Protein AF-A0A7S1JNN9-F1 (afdb_monomer)

Foldseek 3Di:
DDDDDDDDPPPDPPPPPPPPDPDPDPAQAEAEAEAEQLDFCPAQVVCCVPLNSVRRSVVSLVVSLVVVVVLVVVQVVVVVVCPPDPRDRYYYEYEYDDDDPVVVCVSVCVSPVDCVVVPPPPDDDDDPPDHDYD

Organism: NCBI:txid1169539

InterPro domains:
  IPR029044 Nucleotide-diphospho-sugar transferases [G3DSA:3.90.550.10] (26-129)
  IPR029044 Nucleotide-diphospho-sugar transferases [SSF53448] (32-85)

Structure (mmCIF, N/CA/C/O backbone):
data_AF-A0A7S1JNN9-F1
#
_entry.id   AF-A0A7S1JNN9-F1
#
loop_
_atom_site.group_PDB
_atom_site.id
_atom_site.type_symbol
_atom_site.label_atom_id
_atom_site.label_alt_id
_atom_site.label_comp_id
_atom_site.label_asym_id
_atom_site.label_entity_id
_atom_site.label_seq_id
_atom_site.pdbx_PDB_ins_code
_atom_site.Cartn_x
_atom_site.Cartn_y
_atom_site.Cartn_z
_atom_site.occupancy
_atom_site.B_iso_or_equiv
_atom_site.auth_seq_id
_atom_site.auth_comp_id
_atom_site.auth_asym_id
_atom_site.auth_atom_id
_atom_site.pdbx_PDB_model_num
ATOM 1 N N . GLU A 1 1 ? -32.749 -30.543 -58.505 1.00 37.28 1 GLU A N 1
ATOM 2 C CA . GLU A 1 1 ? -31.418 -31.127 -58.757 1.00 37.28 1 GLU A CA 1
ATOM 3 C C . GLU A 1 1 ? -30.551 -30.013 -59.316 1.00 37.28 1 GLU A C 1
ATOM 5 O O . GLU A 1 1 ? -30.939 -29.436 -60.314 1.00 37.28 1 GLU A O 1
ATOM 10 N N . SER A 1 2 ? -29.483 -29.519 -58.710 1.00 43.75 2 SER A N 1
ATOM 11 C CA . SER A 1 2 ? -28.849 -29.695 -57.403 1.00 43.75 2 SER A CA 1
ATOM 12 C C . SER A 1 2 ? -28.030 -28.402 -57.140 1.00 43.75 2 SER A C 1
ATOM 14 O O . SER A 1 2 ? -27.903 -27.580 -58.048 1.00 43.75 2 SER A O 1
ATOM 16 N N . PRO A 1 3 ? -27.543 -28.174 -55.911 1.00 53.81 3 PRO A N 1
ATOM 17 C CA . PRO A 1 3 ? -27.187 -26.865 -55.359 1.00 53.81 3 PRO A CA 1
ATOM 18 C C . PRO A 1 3 ? -25.760 -26.420 -55.719 1.00 53.81 3 PRO A C 1
ATOM 20 O O . PRO A 1 3 ? -24.892 -27.244 -56.006 1.00 53.81 3 PRO A O 1
ATOM 23 N N . GLN A 1 4 ? -25.496 -25.114 -55.651 1.00 55.47 4 GLN A N 1
ATOM 24 C CA . GLN A 1 4 ? -24.137 -24.578 -55.552 1.00 55.47 4 GLN A CA 1
ATOM 25 C C . GLN A 1 4 ? -24.002 -23.872 -54.202 1.00 55.47 4 GLN A C 1
ATOM 27 O O . GLN A 1 4 ? -24.566 -22.805 -53.967 1.00 55.47 4 GLN A O 1
ATOM 32 N N . ASP A 1 5 ? -23.302 -24.576 -53.319 1.00 44.00 5 ASP A N 1
ATOM 33 C CA . ASP A 1 5 ? -22.765 -24.144 -52.038 1.00 44.00 5 ASP A CA 1
ATOM 34 C C . ASP A 1 5 ? -21.667 -23.082 -52.207 1.00 44.00 5 ASP A C 1
ATOM 36 O O . ASP A 1 5 ? -21.008 -23.016 -53.246 1.00 44.00 5 ASP A O 1
ATOM 40 N N . SER A 1 6 ? -21.335 -22.440 -51.081 1.00 51.62 6 SER A N 1
ATOM 41 C CA . SER A 1 6 ? -20.081 -21.708 -50.799 1.00 51.62 6 SER A CA 1
ATOM 42 C C . SER A 1 6 ? -20.091 -20.227 -51.225 1.00 51.62 6 SER A C 1
ATOM 44 O O . SER A 1 6 ? -20.410 -19.896 -52.354 1.00 51.62 6 SER A O 1
ATOM 46 N N . THR A 1 7 ? -19.733 -19.237 -50.406 1.00 52.31 7 THR A N 1
ATOM 47 C CA . THR A 1 7 ? -18.854 -19.226 -49.230 1.00 52.31 7 THR A CA 1
ATOM 48 C C . THR A 1 7 ? -19.316 -18.178 -48.214 1.00 52.31 7 THR A C 1
ATOM 50 O O . THR A 1 7 ? -19.371 -16.986 -48.516 1.00 52.31 7 THR A O 1
ATOM 53 N N . SER A 1 8 ? -19.567 -18.625 -46.983 1.00 43.56 8 SER A N 1
ATOM 54 C CA . SER A 1 8 ? -19.632 -17.791 -45.783 1.00 43.56 8 SER A CA 1
ATOM 55 C C . SER A 1 8 ? -18.316 -17.028 -45.619 1.00 43.56 8 SER A C 1
ATOM 57 O O . SER A 1 8 ? -17.284 -17.617 -45.298 1.00 43.56 8 SER A O 1
ATOM 59 N N . SER A 1 9 ? -18.336 -15.717 -45.849 1.00 51.53 9 SER A N 1
ATOM 60 C CA . SER A 1 9 ? -17.226 -14.830 -45.510 1.00 51.53 9 SER A CA 1
ATOM 61 C C . SER A 1 9 ? -17.175 -14.672 -43.992 1.00 51.53 9 SER A C 1
ATOM 63 O O . SER A 1 9 ? -17.760 -13.759 -43.417 1.00 51.53 9 SER A O 1
ATOM 65 N N . THR A 1 10 ? -16.484 -15.604 -43.337 1.00 48.75 10 THR A N 1
ATOM 66 C CA . THR A 1 10 ? -16.038 -15.490 -41.950 1.00 48.75 10 THR A CA 1
ATOM 67 C C . THR A 1 10 ? -15.106 -14.285 -41.853 1.00 48.75 10 THR A C 1
ATOM 69 O O . THR A 1 10 ? -13.906 -14.388 -42.097 1.00 48.75 10 THR A O 1
ATOM 72 N N . SER A 1 11 ? -15.659 -13.116 -41.533 1.00 53.53 11 SER A N 1
ATOM 73 C CA . SER A 1 11 ? -14.871 -11.965 -41.112 1.00 53.53 11 SER A CA 1
ATOM 74 C C . SER A 1 11 ? -14.255 -12.305 -39.761 1.00 53.53 11 SER A C 1
ATOM 76 O O . SER A 1 11 ? -14.926 -12.299 -38.729 1.00 53.53 11 SER A O 1
ATOM 78 N N . THR A 1 12 ? -12.975 -12.651 -39.783 1.00 50.16 12 THR A N 1
ATOM 79 C CA . THR A 1 12 ? -12.117 -12.709 -38.604 1.00 50.16 12 THR A CA 1
ATOM 80 C C . THR A 1 12 ? -12.282 -11.418 -37.797 1.00 50.16 12 THR A C 1
ATOM 82 O O . THR A 1 12 ? -12.015 -10.347 -38.349 1.00 50.16 12 THR A O 1
ATOM 85 N N . PRO A 1 13 ? -12.669 -11.454 -36.510 1.00 54.72 13 PRO A N 1
ATOM 86 C CA . PRO A 1 13 ? -12.400 -10.324 -35.644 1.00 54.72 13 PRO A CA 1
ATOM 87 C C . PRO A 1 13 ? -10.887 -10.301 -35.418 1.00 54.72 13 PRO A C 1
ATOM 89 O O . PRO A 1 13 ? -10.338 -11.080 -34.642 1.00 54.72 13 PRO A O 1
ATOM 92 N N . THR A 1 14 ? -10.187 -9.444 -36.155 1.00 45.03 14 THR A N 1
ATOM 93 C CA . THR A 1 14 ? -8.803 -9.080 -35.873 1.00 45.03 14 THR A CA 1
ATOM 94 C C . THR A 1 14 ? -8.771 -8.494 -34.463 1.00 45.03 14 THR A C 1
ATOM 96 O O . THR A 1 14 ? -9.150 -7.345 -34.246 1.00 45.03 14 THR A O 1
ATOM 99 N N . SER A 1 15 ? -8.353 -9.294 -33.478 1.00 47.31 15 SER A N 1
ATOM 100 C CA . SER A 1 15 ? -8.000 -8.822 -32.137 1.00 47.31 15 SER A CA 1
ATOM 101 C C . SER A 1 15 ? -6.725 -7.988 -32.223 1.00 47.31 15 SER A C 1
ATOM 103 O O . SER A 1 15 ? -5.640 -8.403 -31.826 1.00 47.31 15 SER A O 1
ATOM 105 N N . THR A 1 16 ? -6.856 -6.782 -32.765 1.00 46.88 16 THR A N 1
ATOM 106 C CA . THR A 1 16 ? -5.901 -5.710 -32.547 1.00 46.88 16 THR A CA 1
ATOM 107 C C . THR A 1 16 ? -6.135 -5.238 -31.121 1.00 46.88 16 THR A C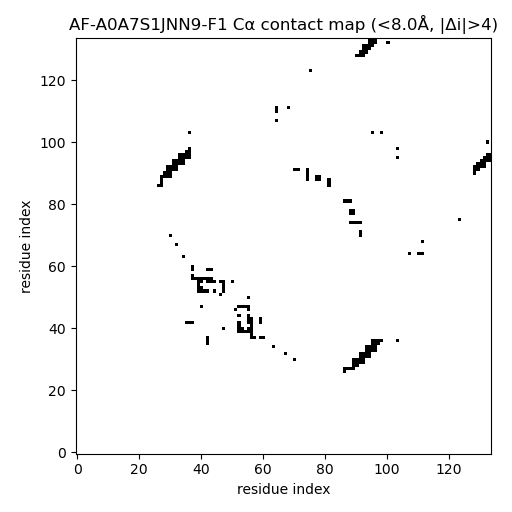 1
ATOM 109 O O . THR A 1 16 ? -6.955 -4.361 -30.866 1.00 46.88 16 THR A O 1
ATOM 112 N N . THR A 1 17 ? -5.429 -5.849 -30.168 1.00 47.94 17 THR A N 1
ATOM 113 C CA . THR A 1 17 ? -5.212 -5.264 -28.841 1.00 47.94 17 THR A CA 1
ATOM 114 C C . THR A 1 17 ? -4.349 -4.024 -29.046 1.00 47.94 17 THR A C 1
ATOM 116 O O . THR A 1 17 ? -3.141 -4.014 -28.828 1.00 47.94 17 THR A O 1
ATOM 119 N N . SER A 1 18 ? -4.971 -2.969 -29.565 1.00 47.06 18 SER A N 1
ATOM 120 C CA . SER A 1 18 ? -4.444 -1.623 -29.524 1.00 47.06 18 SER A CA 1
ATOM 121 C C . SER A 1 18 ? -4.393 -1.256 -28.054 1.00 47.06 18 SER A C 1
ATOM 123 O O . SER A 1 18 ? -5.431 -1.086 -27.411 1.00 47.06 18 SER A O 1
ATOM 125 N N . SER A 1 19 ? -3.178 -1.205 -27.516 1.00 54.41 19 SER A N 1
ATOM 126 C CA . SER A 1 19 ? -2.884 -0.519 -26.266 1.00 54.41 19 SER A CA 1
ATOM 127 C C . SER A 1 19 ? -3.744 0.745 -26.183 1.00 54.41 19 SER A C 1
ATOM 129 O O . SER A 1 19 ? -3.594 1.645 -27.008 1.00 54.41 19 SER A O 1
ATOM 131 N N . ILE A 1 20 ? -4.652 0.806 -25.202 1.00 63.53 20 ILE A N 1
ATOM 132 C CA . ILE A 1 20 ? -5.531 1.965 -24.946 1.00 63.53 20 ILE A CA 1
ATOM 133 C C . ILE A 1 20 ? -4.702 3.237 -24.672 1.00 63.53 20 ILE A C 1
ATOM 135 O O . ILE A 1 20 ? -5.212 4.352 -24.744 1.00 63.53 20 ILE A O 1
ATOM 139 N N . PHE A 1 21 ? -3.401 3.084 -24.425 1.00 52.72 21 PHE A N 1
ATOM 140 C CA . PHE A 1 21 ? -2.461 4.173 -24.227 1.00 52.72 21 PHE A CA 1
ATOM 141 C C . PHE A 1 21 ? -1.423 4.169 -25.362 1.00 52.72 21 PHE A C 1
ATOM 143 O O . PHE A 1 21 ? -0.475 3.376 -25.334 1.00 52.72 21 PHE A O 1
ATOM 150 N N . PRO A 1 22 ? -1.583 5.023 -26.391 1.00 52.56 22 PRO A N 1
ATOM 151 C CA . PRO A 1 22 ? -0.618 5.155 -27.464 1.00 52.56 22 PRO A CA 1
ATOM 152 C C . PRO A 1 22 ? 0.466 6.110 -26.981 1.00 52.56 22 PRO A C 1
ATOM 154 O O . PRO A 1 22 ? 0.406 7.316 -27.206 1.00 52.56 22 PRO A O 1
ATOM 157 N N . PHE A 1 23 ? 1.455 5.588 -26.270 1.00 48.06 23 PHE A N 1
ATOM 158 C CA . PHE A 1 23 ? 2.646 6.374 -26.007 1.00 48.06 23 PHE A CA 1
ATOM 159 C C . PHE A 1 23 ? 3.872 5.505 -26.228 1.00 48.06 23 PHE A C 1
ATOM 161 O O . PHE A 1 23 ? 4.425 4.907 -25.309 1.00 48.06 23 PHE A O 1
ATOM 168 N N . ALA A 1 24 ? 4.277 5.419 -27.496 1.00 55.97 24 ALA A N 1
ATOM 169 C CA . ALA A 1 24 ? 5.640 5.052 -27.840 1.00 55.97 24 ALA A CA 1
ATOM 170 C C . ALA A 1 24 ? 6.549 6.182 -27.333 1.00 55.97 24 ALA A C 1
ATOM 172 O O . ALA A 1 24 ? 6.832 7.149 -28.037 1.00 55.97 24 ALA A O 1
ATOM 173 N N . SER A 1 25 ? 6.923 6.103 -26.057 1.00 53.19 25 SER A N 1
ATOM 174 C CA . SER A 1 25 ? 7.845 7.047 -25.443 1.00 53.19 25 SER A CA 1
ATOM 175 C C . SER A 1 25 ? 9.263 6.669 -25.835 1.00 53.19 25 SER A C 1
ATOM 177 O O . SER A 1 25 ? 9.843 5.757 -25.259 1.00 53.19 25 SER A O 1
ATOM 179 N N . SER A 1 26 ? 9.855 7.425 -26.755 1.00 56.28 26 SER A N 1
ATOM 180 C CA . SER A 1 26 ? 11.316 7.469 -26.910 1.00 56.28 26 SER A CA 1
ATOM 181 C C . SER A 1 26 ? 12.003 8.162 -25.716 1.00 56.28 26 SER A C 1
ATOM 183 O O . SER A 1 26 ? 13.220 8.325 -25.716 1.00 56.28 26 SER A O 1
ATOM 185 N N . ALA A 1 27 ? 11.246 8.622 -24.711 1.00 60.78 27 ALA A N 1
ATOM 186 C CA . ALA A 1 27 ? 11.781 9.184 -23.481 1.00 60.78 27 ALA A CA 1
ATOM 187 C C . ALA A 1 27 ? 11.898 8.106 -22.398 1.00 60.78 27 ALA A C 1
ATOM 189 O O . ALA A 1 27 ? 11.003 7.273 -22.241 1.00 60.78 27 ALA A O 1
ATOM 190 N N . LYS A 1 28 ? 12.987 8.190 -21.626 1.00 69.31 28 LYS A N 1
ATOM 191 C CA . LYS A 1 28 ? 13.302 7.356 -20.460 1.00 69.31 28 LYS A CA 1
ATOM 192 C C . LYS A 1 28 ? 12.051 7.062 -19.623 1.00 69.31 28 LYS A C 1
ATOM 194 O O . LYS A 1 28 ? 11.514 7.963 -18.976 1.00 69.31 28 LYS A O 1
ATOM 199 N N . GLU A 1 29 ? 11.606 5.806 -19.633 1.00 75.31 29 GLU A N 1
ATOM 200 C CA . GLU A 1 29 ? 10.444 5.372 -18.858 1.00 75.31 29 GLU A CA 1
ATOM 201 C C . GLU A 1 29 ? 10.710 5.593 -17.361 1.00 75.31 29 GLU A C 1
ATOM 203 O O . GLU A 1 29 ? 11.727 5.157 -16.813 1.00 75.31 29 GLU A O 1
ATOM 208 N N . ARG A 1 30 ? 9.793 6.295 -16.693 1.00 82.06 30 ARG A N 1
ATOM 209 C CA . ARG A 1 30 ? 9.865 6.569 -15.257 1.00 82.06 30 ARG A CA 1
ATOM 210 C C . ARG A 1 30 ? 8.581 6.116 -14.587 1.00 82.06 30 ARG A C 1
ATOM 212 O O . ARG A 1 30 ? 7.496 6.537 -14.983 1.00 82.06 30 ARG A O 1
ATOM 219 N N . LEU A 1 31 ? 8.714 5.290 -13.554 1.00 86.00 31 LEU A N 1
ATOM 220 C CA . LEU A 1 31 ? 7.591 4.850 -12.738 1.00 86.00 31 LEU A CA 1
ATOM 221 C C . LEU A 1 31 ? 7.577 5.655 -11.441 1.00 86.00 31 LEU A C 1
ATOM 223 O O . LEU A 1 31 ? 8.480 5.533 -10.618 1.00 86.00 31 LEU A O 1
ATOM 227 N N . ILE A 1 32 ? 6.537 6.461 -11.253 1.00 89.81 32 ILE A N 1
ATOM 228 C CA . ILE A 1 32 ? 6.351 7.248 -10.035 1.00 89.81 32 ILE A CA 1
ATOM 229 C C . ILE A 1 32 ? 5.213 6.634 -9.220 1.00 89.81 32 ILE A C 1
ATOM 231 O O . ILE A 1 32 ? 4.084 6.540 -9.699 1.00 89.81 32 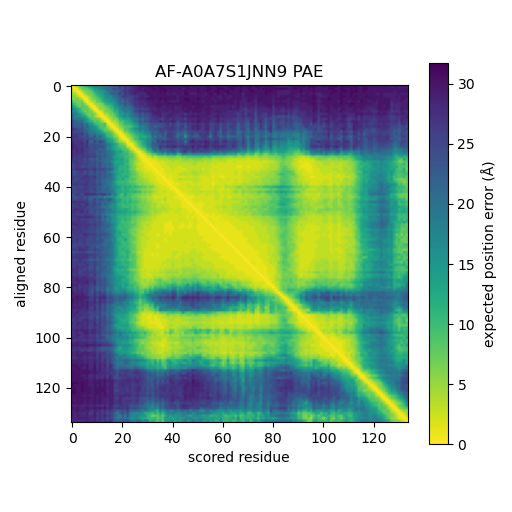ILE A O 1
ATOM 235 N N . ILE A 1 33 ? 5.497 6.229 -7.980 1.00 87.94 33 ILE A N 1
ATOM 236 C CA . ILE A 1 33 ? 4.517 5.622 -7.074 1.00 87.94 33 ILE A CA 1
ATOM 237 C C . ILE A 1 33 ? 4.245 6.576 -5.914 1.00 87.94 33 ILE A C 1
ATOM 239 O O . ILE A 1 33 ? 5.096 6.794 -5.053 1.00 87.94 33 ILE A O 1
ATOM 243 N N . PHE A 1 34 ? 3.023 7.096 -5.852 1.00 91.25 34 PHE A N 1
ATOM 244 C CA . PHE A 1 34 ? 2.545 7.873 -4.712 1.00 91.25 34 PHE A CA 1
ATOM 245 C C . PHE A 1 34 ? 1.828 6.966 -3.719 1.00 91.25 34 PHE A C 1
ATOM 247 O O . PHE A 1 34 ? 0.878 6.267 -4.073 1.00 91.25 34 PHE A O 1
ATOM 254 N N . CYS A 1 35 ? 2.241 7.003 -2.454 1.00 90.62 35 CYS A N 1
ATOM 255 C CA . CYS A 1 35 ? 1.587 6.230 -1.408 1.00 90.62 35 CYS A CA 1
ATOM 256 C C . CYS A 1 35 ? 1.423 7.029 -0.114 1.00 90.62 35 CYS A C 1
ATOM 258 O O . CYS A 1 35 ? 2.372 7.552 0.469 1.00 90.62 35 CYS A O 1
ATOM 260 N N . LYS A 1 36 ? 0.191 7.046 0.399 1.00 91.88 36 LYS A N 1
ATOM 261 C CA . LYS A 1 36 ? -0.115 7.548 1.742 1.00 91.88 36 LYS A CA 1
ATOM 262 C C . LYS A 1 36 ? 0.155 6.472 2.797 1.00 91.88 36 LYS A C 1
ATOM 264 O O . LYS A 1 36 ? -0.000 5.282 2.516 1.00 91.88 36 LYS A O 1
ATOM 269 N N . TYR A 1 37 ? 0.514 6.877 4.015 1.00 92.75 37 TYR A N 1
ATOM 270 C CA . TY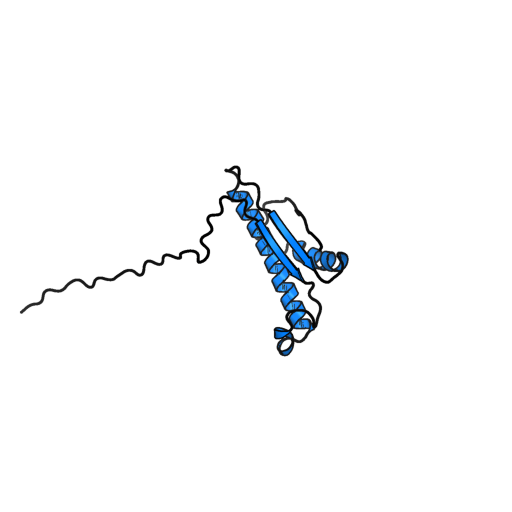R A 1 37 ? 0.660 5.953 5.138 1.00 92.75 37 TYR A CA 1
ATOM 271 C C . TYR A 1 37 ? -0.678 5.283 5.517 1.00 92.75 37 TYR A C 1
ATOM 273 O O . TYR A 1 37 ? -1.673 5.997 5.696 1.00 92.75 37 TYR A O 1
ATOM 281 N N . PRO A 1 38 ? -0.716 3.947 5.706 1.00 92.06 38 PRO A N 1
ATOM 282 C CA . PRO A 1 38 ? -1.912 3.208 6.103 1.00 92.06 38 PRO A CA 1
ATOM 283 C C . PRO A 1 38 ? -2.285 3.462 7.570 1.00 92.06 38 PRO A C 1
ATOM 285 O O . PRO A 1 38 ? -2.001 2.658 8.457 1.00 92.06 38 PRO A O 1
ATOM 288 N N . ARG A 1 39 ? -2.940 4.590 7.852 1.00 92.94 39 ARG A N 1
ATOM 289 C CA . ARG A 1 39 ? -3.522 4.870 9.171 1.00 92.94 39 ARG A CA 1
ATOM 290 C C . ARG A 1 39 ? -4.969 4.347 9.243 1.00 92.94 39 ARG A C 1
ATOM 292 O O . ARG A 1 39 ? -5.763 4.706 8.362 1.00 92.94 39 ARG A O 1
ATOM 299 N N . PRO A 1 40 ? -5.340 3.556 10.273 1.00 92.25 40 PRO A N 1
ATOM 300 C CA . PRO A 1 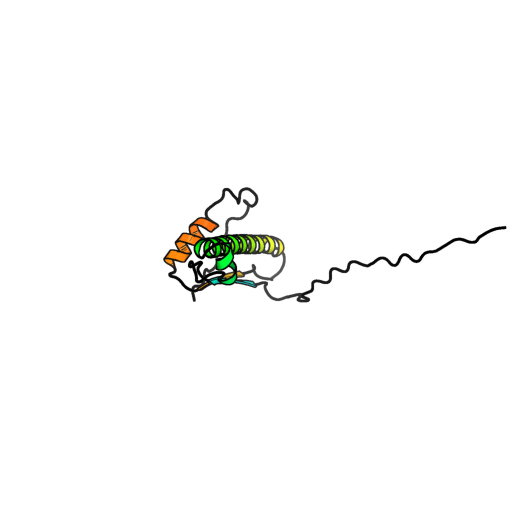40 ? -6.718 3.110 10.492 1.00 92.25 40 PRO A CA 1
ATOM 301 C C . PRO A 1 40 ? -7.702 4.278 10.540 1.00 92.25 40 PRO A C 1
ATOM 303 O O . PRO A 1 40 ? -7.427 5.287 11.183 1.00 92.25 40 PRO A O 1
ATOM 306 N N . GLY A 1 41 ? -8.822 4.158 9.827 1.00 90.62 41 GLY A N 1
ATOM 307 C CA . GLY A 1 41 ? -9.856 5.203 9.745 1.00 90.62 41 GLY A CA 1
ATOM 308 C C . GLY A 1 41 ? -9.540 6.363 8.791 1.00 90.62 41 GLY A C 1
ATOM 309 O O . GLY A 1 41 ? -10.428 7.143 8.474 1.00 90.62 41 GLY A O 1
ATOM 310 N N . PHE A 1 42 ? -8.311 6.448 8.271 1.00 90.38 42 PHE A N 1
ATOM 311 C CA . PHE A 1 42 ? -7.885 7.479 7.310 1.00 90.38 42 PHE A CA 1
ATOM 312 C C . PHE A 1 42 ? -7.479 6.907 5.946 1.00 90.38 42 PHE A C 1
ATOM 314 O O . PHE A 1 42 ? -7.192 7.665 5.015 1.00 90.38 42 PHE A O 1
ATOM 321 N N . SER A 1 43 ? -7.430 5.579 5.838 1.00 90.81 43 SER A N 1
ATOM 322 C CA . SER A 1 43 ? -7.043 4.840 4.635 1.00 90.81 43 SER A CA 1
ATOM 323 C C . SER A 1 43 ? -8.232 4.045 4.139 1.00 90.81 43 SER A C 1
ATOM 325 O O . SER A 1 43 ? -8.924 3.423 4.944 1.00 90.81 43 SER A O 1
ATOM 327 N N . LYS A 1 44 ? -8.465 4.087 2.821 1.00 90.31 44 LYS A N 1
ATOM 328 C CA . LYS A 1 44 ? -9.544 3.347 2.149 1.00 90.31 44 LYS A CA 1
ATOM 329 C C . LYS A 1 44 ? -10.871 3.452 2.922 1.00 90.31 44 LYS A C 1
ATOM 331 O O . LYS A 1 44 ? -11.509 2.454 3.226 1.00 90.31 44 LYS A O 1
ATOM 336 N N . THR A 1 45 ? -11.293 4.677 3.241 1.00 94.12 45 THR A N 1
ATOM 337 C CA . THR A 1 45 ? -12.455 4.957 4.110 1.00 94.12 45 THR A CA 1
ATOM 338 C C . THR A 1 45 ? -13.769 4.388 3.579 1.00 94.12 45 THR A C 1
ATOM 340 O O . THR A 1 45 ? -14.635 4.037 4.369 1.00 94.12 45 THR A O 1
ATOM 343 N N . ARG A 1 46 ? -13.898 4.204 2.259 1.00 94.00 46 ARG A N 1
ATOM 344 C CA . ARG A 1 46 ? -15.034 3.497 1.642 1.00 94.00 46 ARG A CA 1
ATOM 345 C C . ARG A 1 46 ? -15.042 1.983 1.905 1.00 94.00 46 ARG A C 1
ATOM 347 O O . ARG A 1 46 ? -16.095 1.376 1.797 1.00 94.00 46 ARG A O 1
ATOM 354 N N . LEU A 1 47 ? -13.901 1.386 2.261 1.00 92.38 47 LEU A N 1
ATOM 355 C CA . LEU A 1 47 ? -13.786 -0.025 2.663 1.00 92.38 47 LEU A CA 1
ATOM 356 C C . LEU A 1 47 ? -13.959 -0.232 4.175 1.00 92.38 47 LEU A C 1
ATOM 358 O O . LEU A 1 47 ? -14.195 -1.355 4.614 1.00 92.38 47 LEU A O 1
ATOM 362 N N . ALA A 1 48 ? -13.863 0.832 4.979 1.00 91.88 48 ALA A N 1
ATOM 363 C CA . ALA A 1 48 ? -13.996 0.741 6.430 1.00 91.88 48 ALA A CA 1
ATOM 364 C C . ALA A 1 48 ? -15.369 0.219 6.912 1.00 91.88 48 ALA A C 1
ATOM 366 O O . ALA A 1 48 ? -15.366 -0.527 7.887 1.00 91.88 48 ALA A O 1
ATOM 367 N N . PRO A 1 49 ? -16.518 0.515 6.263 1.00 94.38 49 PRO A N 1
ATOM 368 C CA . PRO A 1 49 ? -17.803 -0.065 6.663 1.00 94.38 49 PRO A CA 1
ATOM 369 C C . PRO A 1 49 ? -17.864 -1.593 6.542 1.00 94.38 49 PRO A C 1
ATOM 371 O O . PRO A 1 49 ? -18.590 -2.225 7.298 1.00 94.38 49 PRO A O 1
ATOM 374 N N . ALA A 1 50 ? -17.101 -2.188 5.619 1.00 95.62 50 ALA A N 1
ATOM 375 C CA . ALA A 1 50 ? -17.107 -3.633 5.381 1.00 95.62 50 ALA A CA 1
ATOM 376 C C . ALA A 1 50 ? -16.012 -4.380 6.164 1.00 95.62 50 ALA A C 1
ATOM 378 O O . ALA A 1 50 ? -16.247 -5.478 6.654 1.00 95.62 50 ALA A O 1
ATOM 379 N N . LEU A 1 51 ? -14.812 -3.797 6.287 1.00 93.25 51 LEU A N 1
ATOM 380 C CA . LEU A 1 51 ? -13.628 -4.453 6.876 1.00 93.25 51 LEU A CA 1
ATOM 381 C C . LEU A 1 51 ? -13.220 -3.882 8.245 1.00 93.25 51 LEU A C 1
ATOM 383 O O . LEU A 1 51 ? -12.231 -4.307 8.846 1.00 93.25 51 LEU A O 1
ATOM 387 N N . GLY A 1 52 ? -13.927 -2.859 8.715 1.00 95.44 52 GLY A N 1
ATOM 388 C CA . GLY A 1 52 ? -13.506 -2.031 9.835 1.00 95.44 52 GLY A CA 1
ATOM 389 C C . GLY A 1 52 ? -12.326 -1.100 9.492 1.00 95.44 52 GLY A C 1
ATOM 390 O O . GLY A 1 52 ? -11.619 -1.283 8.493 1.00 95.44 52 GLY A O 1
ATOM 391 N N . PRO A 1 53 ? -12.052 -0.088 10.338 1.00 94.00 53 PRO A N 1
ATOM 392 C CA . PRO A 1 53 ? -10.955 0.862 10.126 1.00 94.00 53 PRO A CA 1
ATOM 393 C C . PRO A 1 53 ? -9.570 0.204 10.054 1.00 94.00 53 PRO A C 1
ATOM 395 O O . PRO A 1 53 ? -8.706 0.666 9.307 1.00 94.00 53 PRO A O 1
ATOM 398 N N . GLY A 1 54 ? -9.358 -0.857 10.839 1.00 94.88 54 GLY A N 1
ATOM 399 C CA . GLY A 1 54 ? 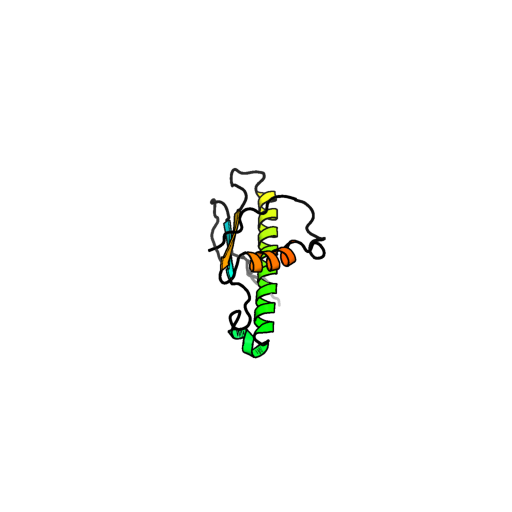-8.116 -1.630 10.858 1.00 94.88 54 GLY A CA 1
ATOM 400 C C . GLY A 1 54 ? -7.944 -2.488 9.606 1.00 94.88 54 GLY A C 1
ATOM 401 O O . GLY A 1 54 ? -6.889 -2.427 8.978 1.00 94.88 54 GLY A O 1
ATOM 402 N N . GLY A 1 55 ? -8.991 -3.215 9.195 1.00 93.69 55 GLY A N 1
ATOM 403 C CA . GLY A 1 55 ? -8.959 -4.046 7.989 1.00 93.69 55 GLY A CA 1
ATOM 404 C C . GLY A 1 55 ? -8.758 -3.224 6.717 1.00 93.69 55 GLY A C 1
ATOM 405 O O . GLY A 1 55 ? -7.950 -3.588 5.869 1.00 93.69 55 GLY A O 1
ATOM 406 N N . ALA A 1 56 ? -9.379 -2.045 6.622 1.00 95.19 56 ALA A N 1
ATOM 407 C CA . ALA A 1 56 ? -9.153 -1.123 5.507 1.00 95.19 56 ALA A CA 1
ATOM 408 C C . ALA A 1 56 ? -7.696 -0.618 5.426 1.00 95.19 56 ALA A C 1
ATOM 410 O O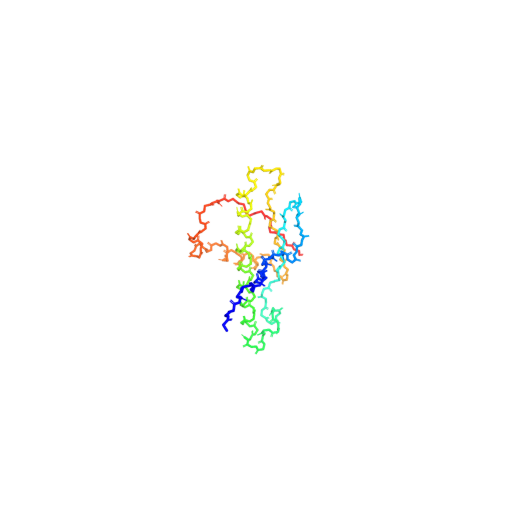 . ALA A 1 56 ? -7.137 -0.484 4.334 1.00 95.19 56 ALA A O 1
ATOM 411 N N . ALA A 1 57 ? -7.057 -0.356 6.572 1.00 94.19 57 ALA A N 1
ATOM 412 C CA . ALA A 1 57 ? -5.646 0.025 6.617 1.00 94.19 57 ALA A CA 1
ATOM 413 C C . ALA A 1 57 ? -4.710 -1.151 6.298 1.00 94.19 57 ALA A C 1
ATOM 415 O O . ALA A 1 57 ? -3.698 -0.942 5.629 1.00 94.19 57 ALA A O 1
ATOM 416 N N . LEU A 1 58 ? -5.051 -2.372 6.723 1.00 92.75 58 LEU A N 1
ATOM 417 C CA . LEU A 1 58 ? -4.300 -3.579 6.377 1.00 92.75 58 LEU A CA 1
ATOM 418 C C . LEU A 1 58 ? -4.358 -3.859 4.871 1.00 92.75 58 LEU A C 1
ATOM 420 O O . LEU A 1 58 ? -3.312 -4.008 4.250 1.00 92.75 58 LEU A O 1
ATOM 424 N N . ALA A 1 59 ? -5.542 -3.801 4.262 1.00 92.81 59 ALA A N 1
ATOM 425 C CA . ALA A 1 59 ? -5.689 -3.972 2.818 1.00 92.81 59 ALA A CA 1
ATOM 426 C C . ALA A 1 59 ? -4.907 -2.903 2.032 1.00 92.81 59 ALA A C 1
ATOM 428 O O . ALA A 1 59 ? -4.241 -3.203 1.044 1.00 92.81 59 ALA A O 1
ATOM 429 N N . HIS A 1 60 ? -4.932 -1.638 2.481 1.00 93.31 60 HIS A N 1
ATOM 430 C CA . HIS A 1 60 ? -4.093 -0.583 1.891 1.00 93.31 60 HIS A CA 1
ATOM 431 C C . HIS A 1 60 ? -2.606 -0.921 1.979 1.00 93.31 60 HIS A C 1
ATOM 433 O O . HIS A 1 60 ? -1.872 -0.715 1.015 1.00 93.31 60 HIS A O 1
ATOM 439 N N . LYS A 1 61 ? -2.169 -1.426 3.136 1.00 91.06 61 LYS A N 1
ATOM 440 C CA . LYS A 1 61 ? -0.788 -1.833 3.377 1.00 91.06 61 LYS A CA 1
ATOM 441 C C . LYS A 1 61 ? -0.372 -2.935 2.400 1.00 91.06 61 LYS A C 1
ATOM 443 O O . LYS A 1 61 ? 0.641 -2.766 1.737 1.00 91.06 61 LYS A O 1
ATOM 448 N N . GLU A 1 62 ? -1.153 -4.003 2.274 1.00 91.06 62 GLU A N 1
ATOM 449 C CA . GLU A 1 62 ? -0.860 -5.137 1.384 1.00 91.06 62 GLU A CA 1
ATOM 450 C C . GLU A 1 62 ? -0.795 -4.712 -0.088 1.00 91.06 62 GLU A C 1
ATOM 452 O O . GLU A 1 62 ? 0.225 -4.927 -0.740 1.00 91.06 62 GLU A O 1
ATOM 457 N N . MET A 1 63 ? -1.801 -3.979 -0.578 1.00 91.88 63 MET A N 1
ATOM 458 C CA . MET A 1 63 ? -1.807 -3.477 -1.960 1.00 91.88 63 MET A CA 1
ATOM 459 C C . MET A 1 63 ? -0.603 -2.580 -2.272 1.00 91.88 63 MET A C 1
ATOM 461 O O . MET A 1 63 ? -0.034 -2.647 -3.363 1.00 91.88 63 MET A O 1
ATOM 465 N N . ALA A 1 64 ? -0.221 -1.707 -1.335 1.00 91.56 64 ALA A N 1
ATOM 466 C CA . ALA A 1 64 ? 0.932 -0.834 -1.520 1.00 91.56 64 ALA A CA 1
ATOM 467 C C . ALA A 1 64 ? 2.236 -1.642 -1.579 1.00 91.56 64 ALA A C 1
ATOM 469 O O . ALA A 1 64 ? 3.079 -1.373 -2.431 1.00 91.56 64 ALA A O 1
ATOM 470 N N . GLU A 1 65 ? 2.386 -2.662 -0.731 1.00 90.31 65 GLU A N 1
ATOM 471 C CA . GLU A 1 65 ? 3.544 -3.557 -0.774 1.00 90.31 65 GLU A CA 1
ATOM 472 C C . GLU A 1 65 ? 3.642 -4.315 -2.101 1.00 90.31 65 GLU A C 1
ATOM 474 O O . GLU A 1 65 ? 4.718 -4.338 -2.700 1.00 90.31 65 GLU A O 1
ATOM 479 N N . ASP A 1 66 ? 2.535 -4.866 -2.599 1.00 90.31 66 ASP A N 1
ATOM 480 C CA . ASP A 1 66 ? 2.498 -5.541 -3.901 1.00 90.31 66 ASP A CA 1
ATOM 481 C C . ASP A 1 66 ? 2.835 -4.586 -5.046 1.00 90.31 66 ASP A C 1
ATOM 483 O O . ASP A 1 66 ? 3.624 -4.922 -5.928 1.00 90.31 66 ASP A O 1
ATOM 487 N N . THR A 1 67 ? 2.340 -3.349 -4.985 1.00 90.75 67 THR A N 1
ATOM 488 C CA . THR A 1 67 ? 2.680 -2.303 -5.960 1.00 90.75 67 THR A CA 1
ATOM 489 C C . THR A 1 67 ? 4.180 -1.994 -5.948 1.00 90.75 67 THR A C 1
ATOM 491 O O . THR A 1 67 ? 4.794 -1.875 -7.008 1.00 90.75 67 THR A O 1
ATOM 494 N N . PHE A 1 68 ? 4.811 -1.910 -4.771 1.00 88.19 68 PHE A N 1
ATOM 495 C CA . PHE A 1 68 ? 6.259 -1.698 -4.674 1.00 88.19 68 PHE A CA 1
ATOM 496 C C . PHE A 1 68 ? 7.059 -2.891 -5.214 1.00 88.19 68 PHE A C 1
ATOM 498 O O . PHE A 1 68 ? 8.081 -2.691 -5.874 1.00 88.19 68 PHE A O 1
ATOM 505 N N . ARG A 1 69 ? 6.597 -4.127 -4.978 1.00 85.38 69 ARG A N 1
ATOM 506 C CA . ARG A 1 69 ? 7.216 -5.342 -5.540 1.00 85.38 69 ARG A CA 1
ATOM 507 C C . ARG A 1 69 ? 7.128 -5.352 -7.064 1.00 85.38 69 ARG A C 1
ATOM 509 O O . ARG A 1 69 ? 8.142 -5.574 -7.723 1.00 85.38 69 ARG A O 1
ATOM 516 N N . LEU A 1 70 ? 5.955 -5.047 -7.617 1.00 87.69 70 LEU A N 1
ATOM 517 C CA . LEU A 1 70 ? 5.743 -4.946 -9.061 1.00 87.69 70 LEU A CA 1
ATOM 518 C C . LEU A 1 70 ? 6.591 -3.832 -9.682 1.00 87.69 70 LEU A C 1
ATOM 520 O O . LEU A 1 70 ? 7.236 -4.061 -10.700 1.00 87.69 70 LEU A O 1
ATOM 524 N N . GLY A 1 71 ? 6.674 -2.662 -9.041 1.00 87.44 71 GLY A N 1
ATOM 525 C CA . GLY A 1 71 ? 7.532 -1.569 -9.504 1.00 87.44 71 GLY A CA 1
ATOM 526 C C . GLY A 1 71 ? 9.013 -1.952 -9.541 1.00 87.44 71 GLY A C 1
ATOM 527 O O . GLY A 1 71 ? 9.719 -1.635 -10.497 1.00 87.44 71 GLY A O 1
ATOM 528 N N . ARG A 1 72 ? 9.483 -2.716 -8.547 1.00 82.69 72 ARG A N 1
ATOM 529 C CA . ARG A 1 72 ? 10.847 -3.260 -8.543 1.00 82.69 72 ARG A CA 1
ATOM 530 C C . ARG A 1 72 ? 11.065 -4.287 -9.657 1.00 82.69 72 ARG A C 1
ATOM 532 O O . ARG A 1 72 ? 12.104 -4.252 -10.310 1.00 82.69 72 ARG A O 1
ATOM 539 N N . ALA A 1 73 ? 10.112 -5.192 -9.879 1.00 84.12 73 ALA A N 1
ATOM 540 C CA . ALA A 1 73 ? 10.190 -6.172 -10.963 1.00 84.12 73 ALA A CA 1
ATOM 541 C C . ALA A 1 73 ? 10.235 -5.483 -12.336 1.00 84.12 73 ALA A C 1
ATOM 543 O O . ALA A 1 73 ? 11.090 -5.817 -13.154 1.00 84.12 73 ALA A O 1
ATOM 544 N N . PHE A 1 74 ? 9.401 -4.459 -12.535 1.00 83.94 74 PHE A N 1
ATOM 545 C CA . PHE A 1 74 ? 9.410 -3.607 -13.723 1.00 83.94 74 PHE A CA 1
ATOM 546 C C . PHE A 1 74 ? 10.786 -2.967 -13.961 1.00 83.94 74 PHE A C 1
ATOM 548 O O . PHE A 1 74 ? 11.319 -3.042 -15.065 1.00 83.94 74 PHE A O 1
ATOM 555 N N . GLN A 1 75 ? 11.415 -2.410 -12.918 1.00 81.06 75 GLN A N 1
ATOM 556 C CA . GLN A 1 75 ? 12.756 -1.826 -13.031 1.00 81.06 75 GLN A CA 1
ATOM 557 C C . GLN A 1 75 ? 13.809 -2.842 -13.491 1.00 81.06 75 GLN A C 1
ATOM 559 O O . GLN A 1 75 ? 14.681 -2.515 -14.298 1.00 81.06 75 GLN A O 1
ATOM 564 N N . LEU A 1 76 ? 13.751 -4.068 -12.963 1.00 80.88 76 LEU A N 1
ATOM 565 C CA . LEU A 1 76 ? 14.697 -5.131 -13.301 1.00 80.88 76 LEU A CA 1
ATOM 566 C C . LEU A 1 76 ? 14.491 -5.655 -14.724 1.00 80.88 76 LEU A C 1
ATOM 568 O O . LEU A 1 76 ? 15.474 -5.858 -15.433 1.00 80.88 76 LEU A O 1
ATOM 572 N N . ASP A 1 77 ? 13.242 -5.861 -15.137 1.00 80.62 77 ASP A N 1
ATOM 573 C CA . ASP A 1 77 ? 12.898 -6.333 -16.480 1.00 80.62 77 ASP A CA 1
ATOM 574 C C . ASP A 1 77 ? 13.369 -5.343 -17.550 1.00 80.62 77 ASP A C 1
ATOM 576 O O . ASP A 1 77 ? 14.109 -5.681 -18.476 1.00 80.62 77 ASP A O 1
ATOM 580 N N . ARG A 1 78 ? 13.070 -4.062 -17.336 1.00 75.75 78 ARG A N 1
ATOM 581 C CA . ARG A 1 78 ? 13.505 -2.992 -18.227 1.00 75.75 78 ARG A CA 1
ATOM 582 C C . ARG A 1 78 ? 15.017 -2.764 -18.217 1.00 75.75 78 ARG A C 1
ATOM 584 O O . ARG A 1 78 ? 15.568 -2.470 -19.270 1.00 75.75 78 ARG A O 1
ATOM 591 N N . ARG A 1 79 ? 15.714 -2.965 -17.086 1.00 72.50 79 ARG A N 1
ATOM 592 C CA . ARG A 1 79 ? 17.192 -2.935 -17.037 1.00 72.50 79 ARG A CA 1
ATOM 593 C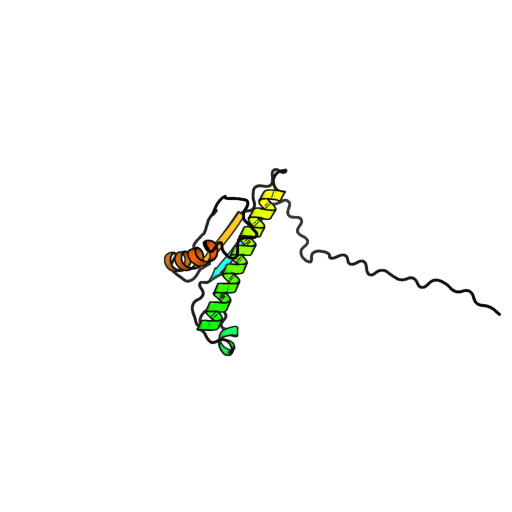 C . ARG A 1 79 ? 17.821 -4.034 -17.904 1.00 72.50 79 ARG A C 1
ATOM 595 O O . ARG A 1 79 ? 18.884 -3.808 -18.471 1.00 72.50 79 ARG A O 1
ATOM 602 N N . LYS A 1 80 ? 17.195 -5.215 -17.997 1.00 72.62 80 LYS A N 1
ATOM 603 C CA . LYS A 1 80 ? 17.654 -6.302 -18.882 1.00 72.62 80 LYS A CA 1
ATOM 604 C C . LYS A 1 80 ? 17.417 -5.966 -20.353 1.00 72.62 80 LYS A C 1
ATOM 606 O O . LYS A 1 80 ? 18.270 -6.259 -21.177 1.00 72.62 80 LYS A O 1
ATOM 611 N N . ALA A 1 81 ? 16.283 -5.342 -20.666 1.00 70.38 81 ALA A N 1
ATOM 612 C CA . ALA A 1 81 ? 15.952 -4.928 -22.028 1.00 70.38 81 ALA A CA 1
ATOM 613 C C . ALA A 1 81 ? 16.799 -3.736 -22.518 1.00 70.38 81 ALA A C 1
ATOM 615 O O . ALA A 1 81 ? 17.109 -3.648 -23.700 1.00 70.38 81 ALA A O 1
ATOM 616 N N . SER A 1 82 ? 17.210 -2.836 -21.617 1.00 65.50 82 SER A N 1
ATOM 617 C CA . SER A 1 82 ? 17.962 -1.617 -21.945 1.00 65.50 82 SER A CA 1
ATOM 618 C C . SER A 1 82 ? 19.477 -1.827 -22.099 1.00 65.50 82 SER A C 1
ATOM 620 O O . SER A 1 82 ? 20.234 -0.861 -22.055 1.00 65.50 82 SER A O 1
ATOM 622 N N . SER A 1 83 ? 19.970 -3.063 -22.242 1.00 61.28 83 SER A N 1
ATOM 623 C CA . SER A 1 83 ? 21.405 -3.327 -22.431 1.00 61.28 83 SER A CA 1
ATOM 624 C C . SER A 1 83 ? 21.926 -2.992 -23.839 1.00 61.28 83 SER A C 1
ATOM 626 O O . SER A 1 83 ? 23.107 -3.209 -24.097 1.00 61.28 83 SER A O 1
ATOM 628 N N . SER A 1 84 ? 21.082 -2.495 -24.756 1.00 61.12 84 SER A N 1
ATOM 629 C CA . SER A 1 84 ? 21.448 -2.255 -26.164 1.00 61.12 84 SER A CA 1
ATOM 630 C C . SER A 1 84 ? 21.124 -0.864 -26.730 1.00 61.12 84 SER A C 1
ATOM 632 O O . SER A 1 84 ? 21.317 -0.659 -27.925 1.00 61.12 84 SER A O 1
ATOM 634 N N . SER A 1 85 ? 20.653 0.106 -25.945 1.00 53.84 85 SER A N 1
ATOM 635 C CA . SER A 1 85 ? 20.420 1.469 -26.446 1.00 53.84 85 SER A CA 1
ATOM 636 C C . SER A 1 85 ? 20.674 2.511 -25.363 1.00 53.84 85 SER A C 1
ATOM 638 O O . SER A 1 85 ? 20.584 2.233 -24.172 1.00 53.84 85 SER A O 1
ATOM 640 N N . SER A 1 86 ? 21.013 3.726 -25.785 1.00 56.34 86 SER A N 1
ATOM 641 C CA . SER A 1 86 ? 21.308 4.929 -24.989 1.00 56.34 86 SER A CA 1
ATOM 642 C C . SER A 1 86 ? 20.204 5.383 -24.016 1.00 56.34 86 SER A C 1
ATOM 644 O O . SER A 1 86 ? 20.329 6.433 -23.381 1.00 56.34 86 SER A O 1
ATOM 646 N N . ASP A 1 87 ? 19.126 4.616 -23.895 1.00 57.09 87 ASP A N 1
ATOM 647 C CA . ASP A 1 87 ? 17.971 4.905 -23.064 1.00 57.09 87 ASP A CA 1
ATOM 648 C C . ASP A 1 87 ? 18.286 4.480 -21.628 1.00 57.09 87 ASP A C 1
ATOM 650 O O . ASP A 1 87 ? 18.288 3.303 -21.271 1.00 57.09 87 ASP A O 1
ATOM 654 N N . GLY A 1 88 ? 18.654 5.458 -20.799 1.00 56.94 88 GLY A N 1
ATOM 655 C CA . GLY A 1 88 ? 19.109 5.207 -19.434 1.00 56.94 88 GLY A CA 1
ATOM 656 C C . GLY A 1 88 ? 18.142 4.347 -18.610 1.00 56.94 88 GLY A C 1
ATOM 657 O O . GLY A 1 88 ? 16.928 4.440 -18.755 1.00 56.94 88 GLY A O 1
ATOM 658 N N . VAL A 1 89 ? 18.699 3.570 -17.674 1.00 59.75 89 VAL A N 1
ATOM 659 C CA . VAL A 1 89 ? 17.975 2.686 -16.737 1.00 59.75 89 VAL A CA 1
ATOM 660 C C . VAL A 1 89 ? 16.720 3.367 -16.171 1.00 59.75 89 VAL A C 1
ATOM 662 O O . VAL A 1 89 ? 16.849 4.484 -15.653 1.00 59.75 89 VAL A O 1
ATOM 665 N N . PRO A 1 90 ? 15.536 2.729 -16.220 1.00 63.47 90 PRO A N 1
ATOM 666 C CA . PRO A 1 90 ? 14.309 3.332 -15.714 1.00 63.47 90 PRO A CA 1
ATOM 667 C C . PRO A 1 90 ? 14.416 3.620 -14.224 1.00 63.47 90 PRO A C 1
ATOM 669 O O . PRO A 1 90 ? 14.957 2.827 -13.439 1.00 63.47 90 PRO A O 1
ATOM 672 N N . ASP A 1 91 ? 13.889 4.779 -13.850 1.00 74.50 91 ASP A N 1
ATOM 673 C CA . ASP A 1 91 ? 13.894 5.237 -12.470 1.00 74.50 91 ASP A CA 1
ATOM 674 C C . ASP A 1 91 ? 12.536 4.942 -11.831 1.00 74.50 91 ASP A C 1
ATOM 676 O O . ASP A 1 91 ? 11.485 5.221 -12.420 1.00 74.50 91 ASP A O 1
ATOM 680 N N . VAL A 1 92 ? 12.571 4.325 -10.650 1.00 81.62 92 VAL A N 1
ATOM 681 C CA . VAL A 1 92 ? 11.377 4.077 -9.840 1.00 81.62 92 VAL A CA 1
ATOM 682 C C . VAL A 1 92 ? 11.449 5.010 -8.651 1.00 81.62 92 VAL A C 1
ATOM 684 O O . VAL A 1 92 ? 12.241 4.797 -7.738 1.00 81.62 92 VAL A O 1
ATOM 687 N N . GLU A 1 93 ? 10.608 6.034 -8.661 1.00 85.62 93 GLU A N 1
ATOM 688 C CA . GLU A 1 93 ? 10.546 7.022 -7.592 1.00 85.62 93 GLU A CA 1
ATOM 689 C C . GLU A 1 93 ? 9.317 6.754 -6.723 1.00 85.62 93 GLU A C 1
ATOM 691 O O . GLU A 1 93 ? 8.189 6.677 -7.214 1.00 85.62 93 GLU A O 1
ATOM 696 N N . ILE A 1 94 ? 9.522 6.613 -5.412 1.00 85.06 94 ILE A N 1
ATOM 697 C CA . ILE A 1 94 ? 8.430 6.400 -4.459 1.00 85.06 94 ILE A CA 1
ATOM 698 C C . ILE A 1 94 ? 8.285 7.643 -3.587 1.00 85.06 94 ILE A C 1
ATOM 700 O O . ILE A 1 94 ? 9.199 7.983 -2.834 1.00 85.06 94 ILE A O 1
ATOM 704 N N . PHE A 1 95 ? 7.108 8.262 -3.653 1.00 87.00 95 PHE A N 1
ATOM 705 C CA . PHE A 1 95 ? 6.728 9.424 -2.859 1.00 87.00 95 PHE A CA 1
ATOM 706 C C . PHE A 1 95 ? 5.760 9.018 -1.752 1.00 87.00 95 PHE A C 1
ATOM 708 O O . PHE A 1 95 ? 4.667 8.498 -2.001 1.00 87.00 95 PHE A O 1
ATOM 715 N N . LEU A 1 96 ? 6.174 9.262 -0.511 1.00 88.06 96 LEU A N 1
ATOM 716 C CA . LEU A 1 96 ? 5.467 8.823 0.687 1.00 88.06 96 LEU A CA 1
ATOM 717 C C . LEU A 1 96 ? 4.934 10.014 1.475 1.00 88.06 96 LEU A C 1
ATOM 719 O O . LEU A 1 96 ? 5.691 10.934 1.759 1.00 88.06 96 LEU A O 1
ATOM 723 N N . VAL A 1 97 ? 3.657 9.963 1.868 1.00 90.19 97 VAL A N 1
ATOM 724 C CA . VAL A 1 97 ? 2.980 11.068 2.573 1.00 90.19 97 VAL A CA 1
ATOM 725 C C . VAL A 1 97 ? 2.222 10.583 3.812 1.00 90.19 97 VAL A C 1
ATOM 727 O O . VAL A 1 97 ? 1.584 9.527 3.807 1.00 90.19 97 VAL A O 1
ATOM 730 N N . GLY A 1 98 ? 2.209 11.404 4.865 1.00 85.44 98 GLY A N 1
ATOM 731 C CA . GLY A 1 98 ? 1.230 11.313 5.957 1.00 85.44 98 GLY A CA 1
ATOM 732 C C . GLY A 1 98 ? 1.718 10.703 7.273 1.00 85.44 98 GLY A C 1
ATOM 733 O O . GLY A 1 98 ? 0.922 10.610 8.201 1.00 85.44 98 GLY A O 1
ATOM 734 N N . GLU A 1 99 ? 2.988 10.309 7.382 1.00 88.88 99 GLU A N 1
ATOM 735 C CA . GLU A 1 99 ? 3.611 9.858 8.637 1.00 88.88 99 GLU A CA 1
ATOM 736 C C . GLU A 1 99 ? 5.130 10.061 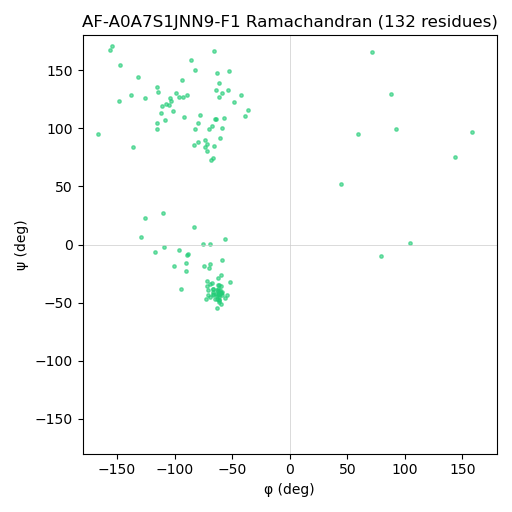8.627 1.00 88.88 99 GLU A C 1
ATOM 738 O O . GLU A 1 99 ? 5.738 10.347 7.597 1.00 88.88 99 GLU A O 1
ATOM 743 N N . SER A 1 100 ? 5.761 9.853 9.785 1.00 85.62 100 SER A N 1
ATOM 744 C CA . SER A 1 100 ? 7.214 9.960 9.917 1.00 85.62 100 SER A CA 1
ATOM 745 C C . SER A 1 100 ? 7.985 8.929 9.081 1.00 85.62 100 SER A C 1
ATOM 747 O O . SER A 1 100 ? 7.612 7.756 8.951 1.00 85.62 100 SER A O 1
ATOM 749 N N . LYS A 1 101 ? 9.170 9.340 8.611 1.00 80.00 101 LYS A N 1
ATOM 750 C CA . LYS A 1 101 ? 10.137 8.493 7.893 1.00 80.00 101 LYS A CA 1
ATOM 751 C C . LYS A 1 101 ? 10.468 7.194 8.634 1.00 80.00 101 LYS A C 1
ATOM 753 O O . LYS A 1 101 ? 10.715 6.172 8.003 1.00 80.00 101 LYS A O 1
ATOM 758 N N . ILE A 1 102 ? 10.456 7.196 9.968 1.00 84.56 102 ILE A N 1
ATOM 759 C CA . ILE A 1 102 ? 10.742 6.002 10.776 1.00 84.56 102 ILE A CA 1
ATOM 760 C C . ILE A 1 102 ? 9.618 4.969 10.645 1.00 84.56 102 ILE A C 1
ATOM 762 O O . ILE A 1 102 ? 9.905 3.787 10.454 1.00 84.56 102 ILE A O 1
ATOM 766 N N . LYS A 1 103 ? 8.349 5.392 10.717 1.00 85.56 103 LYS A N 1
ATOM 767 C CA . LYS A 1 103 ? 7.205 4.485 10.545 1.00 85.56 103 LYS A CA 1
ATOM 768 C C . LYS A 1 103 ? 7.177 3.897 9.136 1.00 85.56 103 LYS A C 1
ATOM 770 O O . LYS A 1 103 ? 7.008 2.686 9.000 1.00 85.56 103 LYS A O 1
ATOM 775 N N . PHE A 1 104 ? 7.440 4.715 8.116 1.00 84.94 104 PHE A N 1
ATOM 776 C CA . PHE A 1 104 ? 7.593 4.235 6.741 1.00 84.94 104 PHE A CA 1
ATOM 777 C C . PHE A 1 104 ? 8.757 3.258 6.590 1.00 84.94 104 PHE A C 1
ATOM 779 O O . PHE A 1 104 ? 8.569 2.175 6.052 1.00 84.94 104 PHE A O 1
ATOM 786 N N . ARG A 1 105 ? 9.945 3.575 7.123 1.00 82.00 105 ARG A N 1
ATOM 787 C CA . ARG A 1 105 ? 11.103 2.667 7.084 1.00 82.00 105 ARG A CA 1
ATOM 788 C C . ARG A 1 105 ? 10.814 1.342 7.777 1.00 82.00 105 ARG A C 1
ATOM 790 O O . ARG A 1 105 ? 11.216 0.313 7.257 1.00 82.00 105 ARG A O 1
ATOM 797 N N . ARG A 1 106 ? 10.142 1.344 8.932 1.00 85.31 106 ARG A N 1
ATOM 798 C CA . ARG A 1 106 ? 9.767 0.105 9.636 1.00 85.31 106 ARG A CA 1
ATOM 799 C C . ARG A 1 106 ? 8.806 -0.743 8.811 1.00 85.31 106 ARG A C 1
ATOM 801 O O . ARG A 1 106 ? 9.005 -1.947 8.712 1.00 85.31 106 ARG A O 1
ATOM 808 N N . TRP A 1 107 ? 7.806 -0.113 8.203 1.00 84.69 107 TRP A N 1
ATOM 809 C CA . TRP A 1 107 ? 6.873 -0.794 7.315 1.00 84.69 107 TRP A CA 1
ATOM 810 C C . TRP A 1 107 ? 7.583 -1.369 6.077 1.00 84.69 107 TRP A C 1
ATOM 812 O O . TRP A 1 107 ? 7.527 -2.576 5.849 1.00 84.69 107 TRP A O 1
ATOM 822 N N . LEU A 1 108 ? 8.309 -0.533 5.332 1.00 79.31 108 LEU A N 1
ATOM 823 C CA . LEU A 1 108 ? 8.975 -0.915 4.087 1.00 79.31 108 LEU A CA 1
ATOM 824 C C . LEU A 1 108 ? 10.104 -1.918 4.296 1.00 79.31 108 LEU A C 1
ATOM 826 O O . LEU A 1 108 ? 10.238 -2.836 3.499 1.00 79.31 108 LEU A O 1
ATOM 830 N N . LYS A 1 109 ? 10.890 -1.805 5.376 1.00 73.44 109 LYS A N 1
ATOM 831 C CA . LYS A 1 109 ? 11.898 -2.823 5.703 1.00 73.44 109 LYS A CA 1
ATOM 832 C C . LYS A 1 109 ? 11.258 -4.201 5.793 1.00 73.44 109 LYS A C 1
ATOM 834 O O . LYS A 1 109 ? 11.798 -5.129 5.225 1.00 73.44 109 LYS A O 1
ATOM 839 N N . ARG A 1 110 ? 10.095 -4.338 6.430 1.00 66.69 110 ARG A N 1
ATOM 840 C CA . ARG A 1 110 ? 9.407 -5.632 6.501 1.00 66.69 110 ARG A CA 1
ATOM 841 C C . ARG A 1 110 ? 8.921 -6.098 5.125 1.00 66.69 110 ARG A C 1
ATOM 843 O O . ARG A 1 110 ? 9.124 -7.244 4.766 1.00 66.69 110 ARG A O 1
ATOM 850 N N . ALA A 1 111 ? 8.357 -5.187 4.337 1.00 65.50 111 ALA A N 1
ATOM 851 C CA . ALA A 1 111 ? 7.796 -5.497 3.024 1.00 65.50 111 ALA A CA 1
ATOM 852 C C . ALA A 1 111 ? 8.830 -5.871 1.944 1.00 65.50 111 ALA A C 1
ATOM 854 O O . ALA A 1 111 ? 8.524 -6.668 1.058 1.00 65.50 111 ALA A O 1
ATOM 855 N N . LEU A 1 112 ? 10.019 -5.256 1.997 1.00 63.28 112 LEU A N 1
ATOM 856 C CA . LEU A 1 112 ? 11.086 -5.387 0.998 1.00 63.28 112 LEU A CA 1
ATOM 857 C C . LEU A 1 112 ? 12.205 -6.357 1.406 1.00 63.28 112 LEU A C 1
ATOM 859 O O . LEU A 1 112 ? 12.978 -6.754 0.536 1.00 63.28 112 LEU A O 1
ATOM 863 N N . ILE A 1 113 ? 12.334 -6.693 2.697 1.00 59.03 113 ILE A N 1
ATOM 864 C CA . ILE A 1 113 ? 13.380 -7.605 3.192 1.00 59.03 113 ILE A CA 1
ATOM 865 C C . ILE A 1 113 ? 12.915 -9.060 3.181 1.00 59.03 113 ILE A C 1
ATOM 867 O O . ILE A 1 113 ? 13.792 -9.906 3.091 1.00 59.03 113 ILE A O 1
ATOM 871 N N . ASP A 1 114 ? 11.611 -9.372 3.207 1.00 41.69 114 ASP A N 1
ATOM 872 C CA . ASP A 1 114 ? 11.144 -10.767 3.164 1.00 41.69 114 ASP A CA 1
ATOM 873 C C . ASP A 1 114 ? 11.502 -11.445 1.825 1.00 41.69 114 ASP A C 1
ATOM 875 O O . ASP A 1 114 ? 10.896 -11.140 0.791 1.00 41.69 114 ASP A O 1
ATOM 879 N N . PRO A 1 115 ? 12.470 -12.384 1.810 1.00 47.16 115 PRO A N 1
ATOM 880 C CA . PRO A 1 115 ? 12.869 -13.084 0.601 1.00 47.16 115 PRO A CA 1
ATOM 881 C C . PRO A 1 115 ? 12.025 -14.347 0.362 1.00 47.16 115 PRO A C 1
ATOM 883 O O . PRO A 1 115 ? 12.139 -14.945 -0.704 1.00 47.16 115 PRO A O 1
ATOM 886 N N . SER A 1 116 ? 11.169 -14.767 1.307 1.00 37.88 116 SER A N 1
ATOM 887 C CA . SER A 1 116 ? 10.456 -16.055 1.218 1.00 37.88 116 SER A CA 1
ATOM 888 C C . SER A 1 116 ? 9.310 -16.063 0.198 1.00 37.88 116 SER A C 1
ATOM 890 O O . SER A 1 116 ? 8.943 -17.125 -0.291 1.00 37.88 116 SER A O 1
ATOM 892 N N . VAL A 1 117 ? 8.823 -14.888 -0.222 1.00 45.69 117 VAL A N 1
ATOM 893 C CA . VAL A 1 117 ? 7.920 -14.729 -1.384 1.00 45.69 117 VAL A CA 1
ATOM 894 C C . VAL A 1 117 ? 8.702 -14.362 -2.663 1.00 45.69 117 VAL A C 1
ATOM 896 O O . VAL A 1 117 ? 8.152 -14.308 -3.757 1.00 45.69 117 VAL A O 1
ATOM 899 N N . SER A 1 118 ? 10.016 -14.139 -2.538 1.00 41.69 118 SER A N 1
ATOM 900 C CA . SER A 1 118 ? 10.956 -13.737 -3.595 1.00 41.69 118 SER A CA 1
ATOM 901 C C . SER A 1 118 ? 11.936 -14.866 -3.960 1.00 41.69 118 SER A C 1
ATOM 903 O O . SER A 1 118 ? 13.037 -14.598 -4.440 1.00 41.69 118 SER A O 1
ATOM 905 N N . ALA A 1 119 ? 11.563 -16.135 -3.771 1.00 32.72 119 ALA A N 1
ATOM 906 C CA . ALA A 1 119 ? 12.364 -17.265 -4.256 1.00 32.72 119 ALA A CA 1
ATOM 907 C C . ALA A 1 119 ? 12.354 -17.383 -5.797 1.00 32.72 119 ALA A C 1
ATOM 909 O O . ALA A 1 119 ? 13.237 -18.010 -6.370 1.00 32.72 119 ALA A O 1
ATOM 910 N N . ALA A 1 120 ? 11.410 -16.730 -6.485 1.00 33.84 120 ALA A N 1
ATOM 911 C CA . ALA A 1 120 ? 11.322 -16.763 -7.948 1.00 33.84 120 ALA A CA 1
ATOM 912 C C . ALA A 1 120 ? 12.133 -15.662 -8.669 1.00 33.84 120 ALA A C 1
ATOM 914 O O . ALA A 1 120 ? 12.261 -15.710 -9.888 1.00 33.84 120 ALA A O 1
ATOM 915 N N . ALA A 1 121 ? 12.687 -14.668 -7.959 1.00 34.62 121 ALA A N 1
ATOM 916 C CA . ALA A 1 121 ? 13.271 -13.467 -8.584 1.00 34.62 121 ALA A CA 1
ATOM 917 C C . ALA A 1 121 ? 14.728 -13.177 -8.171 1.00 34.62 121 ALA A C 1
ATOM 919 O O . ALA A 1 121 ? 15.203 -12.041 -8.260 1.00 34.62 121 ALA A O 1
ATOM 920 N N . ALA A 1 122 ? 15.458 -14.193 -7.710 1.00 32.19 122 ALA A N 1
ATOM 921 C CA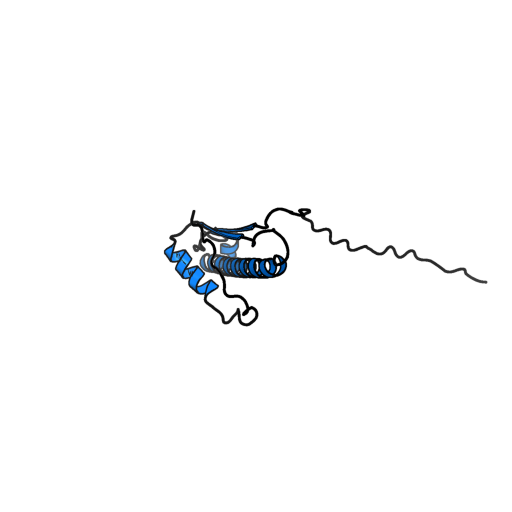 . ALA A 1 122 ? 16.873 -14.079 -7.381 1.00 32.19 122 ALA A CA 1
ATOM 922 C C . ALA A 1 122 ? 17.753 -14.154 -8.644 1.00 32.19 122 ALA A C 1
ATOM 924 O O . ALA A 1 122 ? 18.229 -15.221 -9.011 1.00 32.19 122 ALA A O 1
ATOM 925 N N . ALA A 1 123 ? 17.993 -13.006 -9.283 1.00 32.31 123 ALA A N 1
ATOM 926 C CA . ALA A 1 123 ? 19.212 -12.729 -10.053 1.00 32.31 123 ALA A CA 1
ATOM 927 C C . ALA A 1 123 ? 19.293 -11.225 -10.369 1.00 32.31 123 ALA A C 1
ATOM 929 O O . ALA A 1 123 ? 18.698 -10.750 -11.336 1.00 32.31 123 ALA A O 1
ATOM 930 N N . GLY A 1 124 ? 20.012 -10.462 -9.541 1.00 31.72 124 GLY A N 1
ATOM 931 C CA . GLY A 1 124 ? 20.299 -9.050 -9.813 1.00 31.72 124 GLY A CA 1
ATOM 932 C C . GLY A 1 124 ? 20.299 -8.176 -8.566 1.00 31.72 124 GLY A C 1
ATOM 933 O O . GLY A 1 124 ? 19.365 -7.414 -8.322 1.00 31.72 124 GLY A O 1
ATOM 934 N N . ALA A 1 125 ? 21.362 -8.277 -7.771 1.00 39.66 125 ALA A N 1
ATOM 935 C CA . ALA A 1 125 ? 21.689 -7.269 -6.772 1.00 39.66 125 ALA A CA 1
ATOM 936 C C . ALA A 1 125 ? 21.894 -5.911 -7.467 1.00 39.66 125 ALA A C 1
ATOM 938 O O . ALA A 1 125 ? 22.635 -5.825 -8.443 1.00 39.66 125 ALA A O 1
ATOM 939 N N . GLY A 1 126 ? 21.255 -4.845 -6.979 1.00 33.41 126 GLY A N 1
ATOM 940 C CA . GLY A 1 126 ? 21.600 -3.496 -7.430 1.00 33.41 126 GLY A CA 1
ATOM 941 C C . GLY A 1 126 ? 20.523 -2.437 -7.236 1.00 33.41 126 GLY A C 1
ATOM 942 O O . GLY A 1 126 ? 19.697 -2.238 -8.125 1.00 33.41 126 GLY A O 1
ATOM 943 N N . GLY A 1 127 ? 20.654 -1.699 -6.130 1.00 37.81 127 GLY A N 1
ATOM 944 C CA . GLY A 1 127 ? 20.276 -0.288 -6.032 1.00 37.81 127 GLY A CA 1
ATOM 945 C C . GLY A 1 127 ? 18.861 -0.006 -5.536 1.00 37.81 127 GLY A C 1
ATOM 946 O O . GLY A 1 127 ? 17.917 -0.001 -6.313 1.00 37.81 127 GLY A O 1
ATOM 947 N N . LEU A 1 128 ? 18.728 0.333 -4.250 1.00 40.47 128 LEU A N 1
ATOM 948 C CA . LEU A 1 128 ? 17.635 1.192 -3.789 1.00 40.47 128 LEU A CA 1
ATOM 949 C C . LEU A 1 128 ? 17.955 2.619 -4.260 1.00 40.47 128 LEU A C 1
ATOM 951 O O . LEU A 1 128 ? 18.561 3.390 -3.518 1.00 40.47 128 LEU A O 1
ATOM 955 N N . SER A 1 129 ? 17.616 2.951 -5.504 1.00 41.88 129 SER A N 1
ATOM 956 C CA . SER A 1 129 ? 17.679 4.336 -5.974 1.00 41.88 129 SER A CA 1
ATOM 957 C C . SER A 1 129 ? 16.460 5.088 -5.440 1.00 41.88 129 SER A C 1
ATOM 959 O O . SER A 1 129 ? 15.335 4.798 -5.811 1.00 41.88 129 SER A O 1
ATOM 961 N N . SER A 1 130 ? 16.713 6.018 -4.519 1.00 47.25 130 SER A N 1
ATOM 962 C CA . SER A 1 130 ? 15.854 7.149 -4.138 1.00 47.25 130 SER A CA 1
ATOM 963 C C . SER A 1 130 ? 14.432 6.867 -3.601 1.00 47.25 130 SER A C 1
ATOM 965 O O . SER A 1 130 ? 13.444 6.801 -4.326 1.00 47.25 130 SER A O 1
ATOM 967 N N . LEU A 1 131 ? 14.303 6.811 -2.269 1.00 55.50 131 LEU A N 1
ATOM 968 C CA . LEU A 1 131 ? 13.027 7.033 -1.569 1.00 55.50 131 LEU A CA 1
ATOM 969 C C . LEU A 1 131 ? 12.917 8.519 -1.205 1.00 55.50 131 LEU A C 1
ATOM 971 O O . LEU A 1 131 ? 13.633 8.980 -0.306 1.00 55.50 131 LEU A O 1
ATOM 975 N N . THR A 1 132 ? 12.010 9.240 -1.863 1.00 55.19 132 THR A N 1
ATOM 976 C CA . THR A 1 132 ? 11.783 10.674 -1.640 1.00 55.19 132 THR A CA 1
ATOM 977 C C . THR A 1 132 ? 10.613 10.874 -0.677 1.00 55.19 132 THR A C 1
ATOM 979 O O . THR A 1 132 ? 9.521 10.338 -0.860 1.00 55.19 132 THR A O 1
ATOM 982 N N . PHE A 1 133 ? 10.845 11.639 0.389 1.00 51.47 133 PHE A N 1
ATOM 983 C CA . PHE A 1 133 ? 9.816 11.998 1.367 1.00 51.47 133 PHE A CA 1
ATOM 984 C C . PHE A 1 133 ? 9.392 13.446 1.101 1.00 51.47 133 PHE A C 1
ATOM 986 O O . PHE A 1 133 ? 10.258 14.320 1.080 1.00 51.47 133 PHE A O 1
ATOM 993 N N . LEU A 1 134 ? 8.092 13.652 0.874 1.00 50.50 134 LEU A N 1
ATOM 994 C CA . LEU A 1 134 ? 7.418 14.952 0.756 1.00 50.50 134 LEU A CA 1
ATOM 995 C C . LEU A 1 134 ? 6.745 15.279 2.092 1.00 50.50 134 LEU A C 1
ATOM 997 O O . LEU A 1 134 ? 6.872 16.437 2.535 1.00 50.50 134 LEU A O 1
#

Secondary structure (DSSP, 8-state):
-------------------SS-----S--EEEEEEE---TTTSSTTTHHHHHHHHHHHHHHHHHHHHHHHHHHHHHHHHHHGGGSS----EEEEEEESS-HHHHHHHHHHHHH--TT-TT--S-------EEE-

Mean predicted aligned error: 14.44 Å

pLDDT: mean 70.05, std 20.3, range [31.72, 95.62]

Solvent-accessible surface area (backbone atoms only — not comparable to full-atom values): 8494 Å² total; per-residue (Å²): 140,82,86,85,79,87,78,86,81,78,77,73,82,77,82,71,80,66,64,93,67,87,66,91,63,94,57,69,59,66,49,76,46,81,43,69,55,58,40,61,66,76,21,56,60,89,42,21,87,82,49,36,33,60,45,16,11,49,54,49,44,51,55,50,46,52,49,54,51,50,52,50,50,52,41,54,54,49,45,66,70,41,76,80,54,95,54,59,74,50,49,58,42,41,40,45,42,88,67,57,70,64,62,52,47,58,53,46,50,58,67,73,62,60,55,86,86,42,75,87,68,84,79,80,91,79,77,91,62,59,83,49,79,117

Sequence (134 aa):
ESPQDSTSSTSTPTSTTSSIFPFASSAKERLIIFCKYPRPGFSKTRLAPALGPGGAALAHKEMAEDTFRLGRAFQLDRRKASSSSSDGVPDVEIFLVGESKIKFRRWLKRALIDPSVSAAAAAGAGGLSSLTFL

Nearest PDB structures (foldseek):
  8xih-assembly1_A  TM=3.455E-01  e=9.452E+00  Mucilaginibacter paludis DSM 18603
  3cr7-assembly2_D  TM=2.185E-01  e=6.771E+00  Penicillium chrysogenum

Radius of gyration: 23.07 Å; Cα contacts (8 Å, |Δi|>4): 118; chains: 1; bounding box: 53×46×70 Å